Protein AF-A0A9D6L0G7-F1 (afdb_monomer_lite)

Secondary structure (DSSP, 8-state):
--TTS----EE-HHHHHHHHHTTSS-TTHHHHHHHHHHHHHTT-S-EEE--TTSTTHHHHHHHSTT-SSEEE-

Sequence (73 aa):
LDANGELVREMTIAQARQMIADGTATGGMIPKLETCIAALDHGVEAAVILDGRTPHVLLMELFTEHGVGTLIH

Foldseek 3Di:
DAPVPDAALEDELVVLVVCVVVVVQDDPRNVVSVVQSVVVVVPDPKDWDWDPVDPPLVVQQVPPPRRDTYIYD

Radius of gyration: 12.23 Å; chains: 1; bounding box: 33×17×29 Å

pLDDT: mean 95.31, std 3.44, range [80.25, 98.5]

Structure (mmCIF, N/CA/C/O backbone):
data_AF-A0A9D6L0G7-F1
#
_entry.id   AF-A0A9D6L0G7-F1
#
loop_
_atom_site.group_PDB
_atom_site.id
_atom_site.type_symbol
_atom_site.label_atom_id
_atom_site.label_alt_id
_atom_site.label_comp_id
_atom_site.label_asym_id
_atom_site.label_entity_id
_atom_site.label_seq_id
_atom_site.pdbx_PDB_ins_code
_atom_site.Cartn_x
_atom_site.Cartn_y
_atom_site.Cartn_z
_atom_site.occupancy
_atom_site.B_iso_or_equiv
_atom_site.auth_seq_id
_atom_site.auth_comp_id
_atom_site.auth_asym_id
_atom_site.auth_atom_id
_atom_site.pdbx_PDB_model_num
ATOM 1 N N . LEU A 1 1 ? -2.868 -2.544 8.422 1.00 90.00 1 LEU A N 1
ATOM 2 C CA . LEU A 1 1 ? -2.998 -3.640 9.399 1.00 90.00 1 LEU A CA 1
ATOM 3 C C . LEU A 1 1 ? -4.136 -4.524 8.931 1.00 90.00 1 LEU A C 1
ATOM 5 O O . LEU A 1 1 ? -5.036 -3.997 8.280 1.00 90.00 1 LEU A O 1
ATOM 9 N N . ASP A 1 2 ? -4.068 -5.819 9.194 1.00 90.56 2 ASP A N 1
ATOM 10 C CA . ASP A 1 2 ? -5.201 -6.718 8.987 1.00 90.56 2 ASP A CA 1
ATOM 11 C C . ASP A 1 2 ? -6.272 -6.509 10.079 1.00 90.56 2 ASP A C 1
ATOM 13 O O . ASP A 1 2 ? -6.141 -5.638 10.947 1.00 90.56 2 ASP A O 1
ATOM 17 N N . ALA A 1 3 ? -7.333 -7.316 10.050 1.00 88.38 3 ALA A N 1
ATOM 18 C CA . ALA A 1 3 ? -8.404 -7.256 11.044 1.00 88.38 3 ALA A CA 1
ATOM 19 C C . ALA A 1 3 ? -7.935 -7.572 12.482 1.00 88.38 3 ALA A C 1
ATOM 21 O O . ALA A 1 3 ? -8.610 -7.190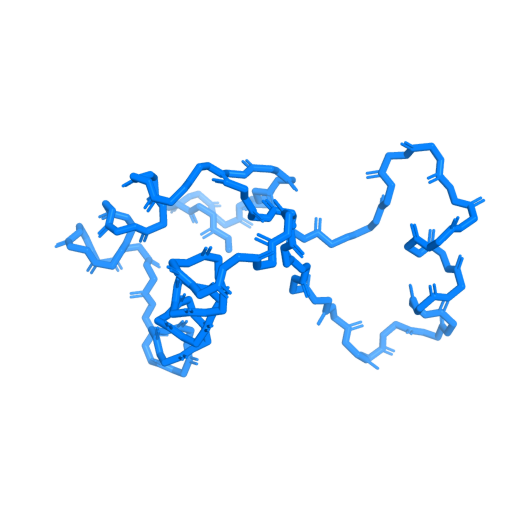 13.438 1.00 88.38 3 ALA A O 1
ATOM 22 N N . ASN A 1 4 ? -6.782 -8.230 12.647 1.00 91.88 4 ASN A N 1
ATOM 23 C CA . ASN A 1 4 ? -6.183 -8.558 13.942 1.00 91.88 4 ASN A CA 1
ATOM 24 C C . ASN A 1 4 ? -5.215 -7.473 14.440 1.00 91.88 4 ASN A C 1
ATOM 26 O O . ASN A 1 4 ? -4.690 -7.572 15.549 1.00 91.88 4 ASN A O 1
ATOM 30 N N . GLY A 1 5 ? -4.981 -6.424 13.647 1.00 90.88 5 GLY A N 1
ATOM 31 C CA . GLY A 1 5 ? -4.017 -5.378 13.970 1.00 90.88 5 GLY A CA 1
ATOM 32 C C . GLY A 1 5 ? -2.573 -5.736 13.608 1.00 90.88 5 GLY A C 1
ATOM 33 O O . GLY A 1 5 ? -1.660 -5.022 14.021 1.00 90.88 5 GLY A O 1
ATOM 34 N N . GLU A 1 6 ? -2.344 -6.790 12.825 1.00 92.88 6 GLU A N 1
ATOM 35 C CA . GLU A 1 6 ? -1.014 -7.204 12.384 1.00 92.88 6 GLU A CA 1
ATOM 36 C C . GLU A 1 6 ? -0.597 -6.505 11.084 1.00 92.88 6 GLU A C 1
ATOM 38 O O . GLU A 1 6 ? -1.417 -6.099 10.250 1.00 92.88 6 GLU A O 1
ATOM 43 N N . LEU A 1 7 ? 0.712 -6.311 10.908 1.00 91.38 7 LEU A N 1
ATOM 44 C CA . LEU A 1 7 ? 1.255 -5.703 9.697 1.00 91.38 7 LEU A CA 1
ATOM 45 C C . LEU A 1 7 ? 1.151 -6.686 8.529 1.00 91.38 7 LEU A C 1
ATOM 47 O O . LEU A 1 7 ? 1.823 -7.715 8.512 1.00 91.38 7 LEU A O 1
ATOM 51 N N . VAL A 1 8 ? 0.381 -6.309 7.512 1.00 93.62 8 VAL A N 1
ATOM 52 C CA . VAL A 1 8 ? 0.390 -6.998 6.222 1.00 93.62 8 VAL A CA 1
ATOM 53 C C . VAL A 1 8 ? 1.669 -6.598 5.492 1.00 93.62 8 VAL A C 1
ATOM 55 O O . VAL A 1 8 ? 1.838 -5.427 5.159 1.00 93.62 8 VAL A O 1
ATOM 58 N N . ARG A 1 9 ? 2.591 -7.544 5.299 1.00 93.44 9 ARG A N 1
ATOM 59 C CA . ARG A 1 9 ? 3.890 -7.288 4.651 1.00 93.44 9 ARG A CA 1
ATOM 60 C C . ARG A 1 9 ? 3.762 -7.108 3.149 1.00 93.44 9 ARG A C 1
ATOM 62 O O . ARG A 1 9 ? 4.346 -6.189 2.592 1.00 93.44 9 ARG A O 1
ATOM 6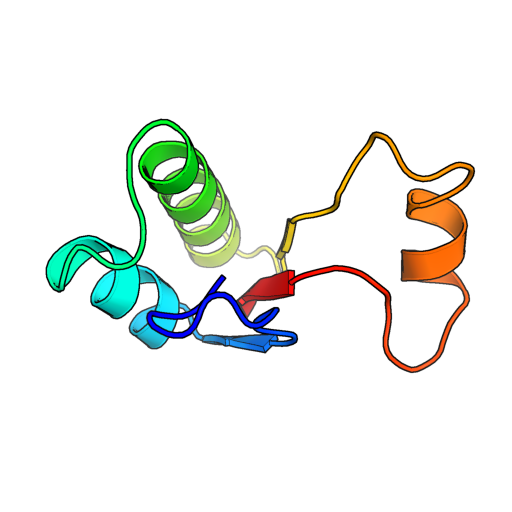9 N N . GLU A 1 10 ? 2.947 -7.942 2.523 1.00 94.94 10 GLU A N 1
ATOM 70 C CA . GLU A 1 10 ? 2.710 -7.916 1.087 1.00 94.94 10 GLU A CA 1
ATOM 71 C C . GLU A 1 10 ? 1.233 -8.169 0.810 1.00 94.94 10 GLU A C 1
ATOM 73 O O . GLU A 1 10 ? 0.578 -8.934 1.524 1.00 94.94 10 GLU A O 1
ATOM 78 N N . MET A 1 11 ? 0.703 -7.524 -0.222 1.00 96.00 11 MET A N 1
ATOM 79 C CA . MET A 1 11 ? -0.647 -7.770 -0.705 1.00 96.00 11 MET A CA 1
ATOM 80 C C . MET A 1 11 ? -0.754 -7.524 -2.206 1.00 96.00 11 MET A C 1
ATOM 82 O O . MET A 1 11 ? -0.072 -6.677 -2.771 1.00 96.00 11 MET A O 1
ATOM 86 N N . THR A 1 12 ? -1.684 -8.234 -2.827 1.00 97.62 12 THR A N 1
ATOM 87 C CA . THR A 1 12 ? -2.090 -8.001 -4.212 1.00 97.62 12 THR A CA 1
ATOM 88 C C . THR A 1 12 ? -3.086 -6.842 -4.314 1.00 97.62 12 THR A C 1
ATOM 90 O O . THR A 1 12 ? -3.814 -6.554 -3.356 1.00 97.62 12 THR A O 1
ATOM 93 N N . ILE A 1 13 ? -3.241 -6.253 -5.503 1.00 97.69 13 ILE A N 1
ATOM 94 C CA . ILE A 1 13 ? -4.338 -5.307 -5.803 1.00 97.69 13 ILE A CA 1
ATOM 95 C C . ILE A 1 13 ? -5.712 -5.867 -5.389 1.00 97.69 13 ILE A C 1
ATOM 97 O O . ILE A 1 13 ? -6.553 -5.142 -4.852 1.00 97.69 13 ILE A O 1
ATOM 101 N N . ALA A 1 14 ? -5.960 -7.160 -5.622 1.00 97.69 14 ALA A N 1
ATOM 102 C CA . ALA A 1 14 ? -7.228 -7.798 -5.269 1.00 97.69 14 ALA A CA 1
ATOM 103 C C . ALA A 1 14 ? -7.457 -7.817 -3.750 1.00 97.69 14 ALA A C 1
ATOM 105 O O . ALA A 1 14 ? -8.552 -7.491 -3.292 1.00 97.69 14 ALA A O 1
ATOM 106 N N . GLN A 1 15 ? -6.423 -8.133 -2.968 1.00 97.62 15 GLN A N 1
ATOM 107 C CA . GLN A 1 15 ? -6.483 -8.085 -1.505 1.00 97.62 15 GLN A CA 1
ATOM 108 C C . GLN A 1 15 ? -6.657 -6.652 -0.995 1.00 97.62 15 GLN A C 1
ATOM 110 O O . GLN A 1 15 ? -7.473 -6.430 -0.106 1.00 97.62 15 GLN A O 1
ATOM 115 N N . ALA A 1 16 ? -5.974 -5.671 -1.594 1.00 97.44 16 ALA A N 1
ATOM 116 C CA . ALA A 1 16 ? -6.159 -4.262 -1.250 1.00 97.44 16 ALA A CA 1
ATOM 117 C C . ALA A 1 16 ? -7.615 -3.810 -1.475 1.00 97.44 16 ALA A C 1
ATOM 119 O O . ALA A 1 16 ? -8.215 -3.193 -0.595 1.00 97.44 16 ALA A O 1
ATOM 120 N N . ARG A 1 17 ? -8.221 -4.180 -2.614 1.00 97.75 17 ARG A N 1
ATOM 121 C CA . ARG A 1 17 ? -9.647 -3.925 -2.895 1.00 97.75 17 ARG A CA 1
ATOM 122 C C . ARG A 1 17 ? -10.563 -4.641 -1.901 1.00 97.75 17 ARG A C 1
ATOM 124 O O . ARG A 1 17 ? -11.538 -4.048 -1.445 1.00 97.75 17 ARG A O 1
ATOM 131 N N . GLN A 1 18 ? -10.237 -5.879 -1.534 1.00 97.50 18 GLN A N 1
ATOM 132 C CA . GLN A 1 18 ? -11.005 -6.648 -0.558 1.00 97.50 18 GLN A CA 1
ATOM 133 C C . GLN A 1 18 ? -10.981 -5.993 0.828 1.00 97.50 18 GLN A C 1
ATOM 135 O O . GLN A 1 18 ? -12.043 -5.821 1.414 1.00 97.50 18 GLN A O 1
ATOM 140 N N . MET A 1 19 ? -9.815 -5.537 1.297 1.00 96.81 19 MET A N 1
ATOM 141 C CA . MET A 1 19 ? -9.67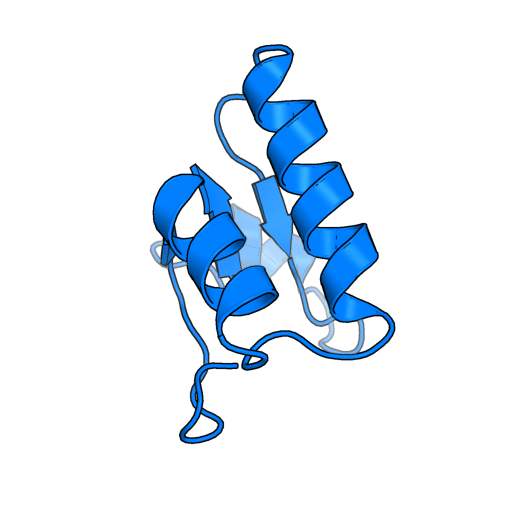5 -4.842 2.582 1.00 96.81 19 MET A CA 1
ATOM 142 C C . MET A 1 19 ? -10.466 -3.529 2.639 1.00 96.81 19 MET A C 1
ATOM 144 O O . MET A 1 19 ? -10.910 -3.119 3.709 1.00 96.81 19 MET A O 1
ATOM 148 N N . ILE A 1 20 ? -10.631 -2.837 1.506 1.00 97.19 20 ILE A N 1
ATOM 149 C CA . ILE A 1 20 ? -11.522 -1.670 1.420 1.00 97.19 20 ILE A CA 1
ATOM 150 C C . ILE A 1 20 ? -12.984 -2.124 1.529 1.00 97.19 20 ILE A C 1
ATOM 152 O O . ILE A 1 20 ? -13.758 -1.535 2.280 1.00 97.19 20 ILE A O 1
ATOM 156 N N . ALA A 1 21 ? -13.364 -3.172 0.794 1.00 97.50 21 ALA A N 1
ATOM 157 C CA . ALA A 1 21 ? -14.743 -3.647 0.713 1.00 97.50 21 ALA A CA 1
ATOM 158 C C . ALA A 1 21 ? -15.258 -4.285 2.015 1.00 97.50 21 ALA A C 1
ATOM 160 O O . ALA A 1 21 ? -16.423 -4.101 2.362 1.00 97.50 21 ALA A O 1
ATOM 161 N N . ASP A 1 22 ? -14.413 -5.028 2.733 1.00 96.25 22 ASP A N 1
ATOM 162 C CA . ASP A 1 22 ? -14.770 -5.684 3.997 1.00 96.25 22 ASP A CA 1
ATOM 163 C C . ASP A 1 22 ? -14.647 -4.771 5.228 1.00 96.25 22 ASP A C 1
ATOM 165 O O . ASP A 1 22 ? -15.021 -5.167 6.332 1.00 96.25 22 ASP A O 1
ATOM 169 N N . GLY A 1 23 ? -14.174 -3.535 5.038 1.00 95.69 23 GLY A N 1
ATOM 170 C CA . GLY A 1 23 ? -14.043 -2.537 6.094 1.00 95.69 23 GLY A CA 1
ATOM 171 C C . GLY A 1 23 ? -12.797 -2.690 6.968 1.00 95.69 23 GLY A C 1
ATOM 172 O O . GLY A 1 23 ? -12.671 -1.958 7.949 1.00 95.69 23 GLY A O 1
ATOM 173 N N . THR A 1 24 ? -11.861 -3.583 6.630 1.00 96.38 24 THR A N 1
ATOM 174 C CA . THR A 1 24 ? -10.563 -3.682 7.320 1.00 96.38 24 THR A CA 1
ATOM 175 C C . THR A 1 24 ? -9.750 -2.394 7.154 1.00 96.38 24 THR A C 1
ATOM 177 O O . THR A 1 24 ? -9.172 -1.873 8.111 1.00 96.38 24 THR A O 1
ATOM 180 N N . ALA A 1 25 ? -9.713 -1.840 5.941 1.00 95.81 25 ALA A N 1
ATOM 181 C CA . ALA A 1 25 ? -9.120 -0.538 5.672 1.00 95.81 25 ALA A CA 1
ATOM 182 C C . ALA A 1 25 ? -10.134 0.571 5.976 1.00 95.81 25 ALA A C 1
ATOM 184 O O . ALA A 1 25 ? -11.220 0.621 5.406 1.00 95.81 25 ALA A O 1
ATOM 185 N N . THR A 1 26 ? -9.762 1.501 6.855 1.00 95.31 26 THR A N 1
ATOM 186 C CA . THR A 1 26 ? -10.663 2.566 7.313 1.00 95.31 26 THR A CA 1
ATOM 187 C C . THR A 1 26 ? -10.030 3.951 7.202 1.00 95.31 26 THR A C 1
ATOM 189 O O . THR A 1 26 ? -8.806 4.113 7.132 1.00 95.31 26 THR A O 1
ATOM 192 N N . GLY A 1 27 ? -10.884 4.980 7.174 1.00 96.25 27 GLY A N 1
ATOM 193 C CA . GLY A 1 27 ? -10.474 6.383 7.185 1.00 96.25 27 GLY A CA 1
ATOM 194 C C . GLY A 1 27 ? -9.482 6.723 6.071 1.00 96.25 27 GLY A C 1
ATOM 195 O O . GLY A 1 27 ? -9.680 6.375 4.911 1.00 96.25 27 GLY A O 1
ATOM 196 N N . GLY A 1 28 ? -8.382 7.386 6.433 1.00 96.81 28 GLY A N 1
ATOM 197 C CA . GLY A 1 28 ? -7.349 7.809 5.484 1.00 96.81 28 GLY A CA 1
ATOM 198 C C . GLY A 1 28 ? -6.558 6.673 4.825 1.00 96.81 28 GLY A C 1
ATOM 199 O O . GLY A 1 28 ? -5.746 6.962 3.950 1.00 96.81 28 GLY A O 1
ATOM 200 N N . MET A 1 29 ? -6.753 5.409 5.220 1.00 96.31 29 MET A N 1
ATOM 201 C CA . MET A 1 29 ? -6.112 4.273 4.547 1.00 96.31 29 MET A CA 1
ATOM 202 C C . MET A 1 29 ? -6.764 3.961 3.196 1.00 96.31 29 MET A C 1
ATOM 204 O O . MET A 1 29 ? -6.062 3.585 2.264 1.00 96.31 29 MET A O 1
ATOM 208 N N . ILE A 1 30 ? -8.073 4.192 3.061 1.00 97.94 30 ILE A N 1
ATOM 209 C CA . ILE A 1 30 ? -8.814 3.974 1.810 1.00 97.94 30 ILE A CA 1
ATOM 210 C C . ILE A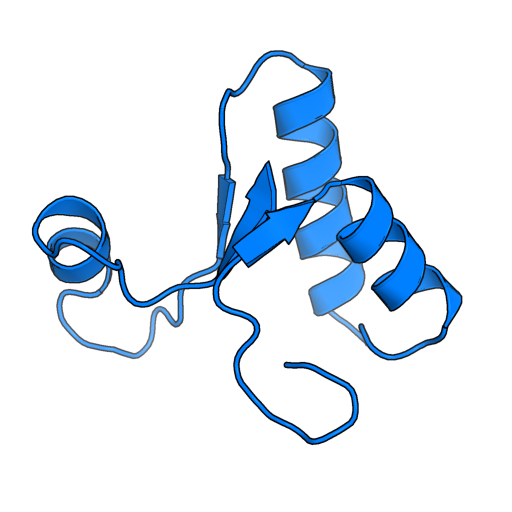 1 30 ? -8.195 4.772 0.649 1.00 97.94 30 ILE A C 1
ATOM 212 O O . ILE A 1 30 ? -7.729 4.142 -0.300 1.00 97.94 30 ILE A O 1
ATOM 216 N N . PRO A 1 31 ? -8.041 6.113 0.730 1.00 98.25 31 PRO A N 1
ATOM 217 C CA . PRO A 1 31 ? -7.448 6.872 -0.371 1.00 98.25 31 PRO A CA 1
ATOM 218 C C . PRO A 1 31 ? -5.967 6.536 -0.621 1.00 98.25 31 PRO A C 1
ATOM 220 O O . PRO A 1 31 ? -5.468 6.745 -1.726 1.00 98.25 31 PRO A O 1
ATOM 223 N N . LYS A 1 32 ? -5.237 6.004 0.373 1.00 98.00 32 LYS A N 1
ATOM 224 C CA . LYS A 1 32 ? -3.847 5.546 0.183 1.00 98.00 32 LYS A CA 1
ATOM 225 C C . LYS A 1 32 ? -3.799 4.284 -0.669 1.00 98.00 32 LYS A C 1
ATOM 227 O O . LYS A 1 32 ? -3.037 4.241 -1.628 1.00 98.00 32 LYS A O 1
ATOM 232 N N . LEU A 1 33 ? -4.638 3.302 -0.343 1.00 97.88 33 LEU A N 1
ATOM 233 C CA . LEU A 1 33 ? -4.760 2.075 -1.124 1.00 97.88 33 LEU A CA 1
ATOM 234 C C . LEU A 1 33 ? -5.262 2.373 -2.539 1.00 97.88 33 LEU A C 1
ATOM 236 O O . LEU A 1 33 ? -4.670 1.883 -3.492 1.00 97.88 33 LEU A O 1
ATOM 240 N N . GLU A 1 34 ? -6.272 3.231 -2.697 1.00 98.25 34 GLU A N 1
ATOM 241 C CA . GLU A 1 34 ? -6.758 3.653 -4.019 1.00 98.25 34 GLU A CA 1
ATOM 242 C C . GLU A 1 34 ? -5.662 4.326 -4.855 1.00 98.25 34 GLU A C 1
ATOM 244 O O . GLU A 1 34 ? -5.534 4.034 -6.041 1.00 98.25 34 GLU A O 1
ATOM 249 N N . THR A 1 35 ? -4.825 5.172 -4.243 1.00 98.38 35 THR A N 1
ATOM 250 C CA . THR A 1 35 ? -3.687 5.804 -4.932 1.00 98.38 35 THR A CA 1
ATOM 251 C C . THR A 1 35 ? -2.657 4.769 -5.390 1.00 98.38 35 THR A C 1
ATOM 253 O O . THR A 1 35 ? -2.179 4.841 -6.520 1.00 98.38 35 THR A O 1
ATOM 256 N N . CYS A 1 36 ? -2.321 3.795 -4.539 1.00 98.25 36 CYS A N 1
ATOM 257 C CA . CYS A 1 36 ? -1.402 2.715 -4.900 1.00 98.25 36 CYS A CA 1
ATOM 258 C C . CYS A 1 36 ? -1.969 1.851 -6.032 1.00 98.25 36 CYS A C 1
ATOM 260 O O . CYS A 1 36 ? -1.270 1.608 -7.009 1.00 98.25 36 CYS A O 1
ATOM 262 N N . ILE A 1 37 ? -3.242 1.453 -5.939 1.00 98.19 37 ILE A N 1
ATOM 263 C CA . ILE A 1 37 ? -3.938 0.692 -6.986 1.00 98.19 37 ILE A CA 1
ATOM 264 C C . ILE A 1 37 ? -3.916 1.466 -8.305 1.00 98.19 37 ILE A C 1
ATOM 266 O O . ILE A 1 37 ? -3.548 0.907 -9.331 1.00 98.19 37 ILE A O 1
ATOM 270 N N . ALA A 1 38 ? -4.241 2.761 -8.277 1.00 98.50 38 ALA A N 1
ATOM 271 C CA . ALA A 1 38 ? -4.200 3.595 -9.469 1.00 98.50 38 ALA A CA 1
ATOM 272 C C . ALA A 1 38 ? -2.790 3.650 -10.075 1.00 98.50 38 ALA A C 1
ATOM 274 O O . ALA A 1 38 ? -2.655 3.534 -11.286 1.00 98.50 38 ALA A O 1
ATOM 275 N N . ALA A 1 39 ? -1.737 3.793 -9.267 1.00 98.31 39 ALA A N 1
ATOM 276 C CA . ALA A 1 39 ? -0.362 3.795 -9.767 1.00 98.31 39 ALA A CA 1
ATOM 277 C C . ALA A 1 39 ? 0.004 2.471 -10.465 1.00 98.31 39 ALA A C 1
ATOM 279 O O . ALA A 1 39 ? 0.568 2.492 -11.560 1.00 98.31 39 ALA A O 1
ATOM 280 N N . LEU A 1 40 ? -0.367 1.338 -9.864 1.00 97.81 40 LEU A N 1
ATOM 281 C CA . LEU A 1 40 ? -0.134 -0.000 -10.416 1.00 97.81 40 LEU A CA 1
ATOM 282 C C . LEU A 1 40 ? -0.909 -0.214 -11.725 1.00 97.81 40 LEU A C 1
ATOM 284 O O . LEU A 1 40 ? -0.332 -0.632 -12.727 1.00 97.81 40 LEU A O 1
ATOM 288 N N . ASP A 1 41 ? -2.185 0.184 -11.764 1.00 97.62 41 ASP A N 1
ATOM 289 C CA . ASP A 1 41 ? -3.024 0.136 -12.971 1.00 97.62 41 ASP A CA 1
ATOM 290 C C . ASP A 1 41 ? -2.437 0.995 -14.124 1.00 97.62 41 ASP A C 1
ATOM 292 O O . ASP A 1 41 ? -2.741 0.753 -15.293 1.00 97.62 41 ASP A O 1
ATOM 296 N N . HIS A 1 42 ? -1.566 1.972 -13.823 1.00 98.06 42 HIS A N 1
ATOM 297 C CA . HIS A 1 42 ? -0.859 2.821 -14.799 1.00 98.06 42 HIS A CA 1
ATOM 298 C C . HIS A 1 42 ? 0.590 2.378 -15.087 1.00 98.06 42 HIS A C 1
ATOM 300 O O . HIS A 1 42 ? 1.357 3.134 -15.688 1.00 98.06 42 HIS A O 1
ATOM 306 N N . GLY A 1 43 ? 0.968 1.153 -14.712 1.00 96.75 43 GLY A N 1
ATOM 307 C CA . GLY A 1 43 ? 2.237 0.536 -15.110 1.00 96.75 43 GLY A CA 1
ATOM 308 C C . GLY A 1 43 ? 3.386 0.695 -14.115 1.00 96.75 43 GLY A C 1
ATOM 309 O O . GLY A 1 43 ? 4.528 0.402 -14.467 1.00 96.75 43 GLY A O 1
ATOM 310 N N . VAL A 1 44 ? 3.114 1.142 -12.886 1.00 97.88 44 VAL A N 1
ATOM 311 C CA . VAL A 1 44 ? 4.069 0.975 -11.782 1.00 97.88 44 VAL A CA 1
ATOM 312 C C . VAL A 1 44 ? 4.123 -0.507 -11.400 1.00 97.88 44 VAL A C 1
ATOM 314 O O . VAL A 1 44 ? 3.087 -1.151 -11.301 1.00 97.88 44 VAL A O 1
ATOM 317 N N . GLU A 1 45 ? 5.323 -1.048 -11.188 1.00 97.00 45 GLU A N 1
ATOM 318 C CA . GLU A 1 45 ? 5.515 -2.470 -10.857 1.00 97.00 45 GLU A CA 1
ATOM 319 C C . GLU A 1 45 ? 5.034 -2.818 -9.444 1.00 97.00 45 GLU A C 1
ATOM 321 O O . GLU A 1 45 ? 4.375 -3.831 -9.242 1.00 97.00 45 GLU A O 1
ATOM 326 N N . ALA A 1 46 ? 5.357 -1.969 -8.467 1.00 95.81 46 ALA A N 1
ATOM 327 C CA . ALA A 1 46 ? 4.954 -2.140 -7.080 1.00 95.81 46 ALA A CA 1
ATOM 328 C C . ALA A 1 46 ? 4.892 -0.785 -6.357 1.00 95.81 46 ALA A C 1
ATOM 330 O O . ALA A 1 46 ? 5.606 0.159 -6.706 1.00 95.81 46 ALA A O 1
ATOM 331 N N . ALA A 1 47 ? 4.070 -0.691 -5.313 1.00 97.19 47 ALA A N 1
ATOM 332 C CA . ALA A 1 47 ? 3.994 0.467 -4.428 1.00 97.19 47 ALA A CA 1
ATOM 333 C C . ALA A 1 47 ? 4.160 0.036 -2.968 1.00 97.19 47 ALA A C 1
ATOM 335 O O . ALA A 1 47 ? 3.654 -1.007 -2.572 1.00 97.19 47 ALA A O 1
ATOM 336 N N . VAL A 1 48 ? 4.823 0.853 -2.147 1.00 96.94 48 VAL A N 1
ATOM 337 C CA . VAL A 1 48 ? 5.037 0.544 -0.724 1.00 96.94 48 VAL A CA 1
ATOM 338 C C . VAL A 1 48 ? 4.462 1.640 0.164 1.00 96.94 48 VAL A C 1
ATOM 340 O O . VAL A 1 48 ? 4.741 2.826 -0.027 1.00 96.94 48 VAL A O 1
ATOM 343 N N . ILE A 1 49 ? 3.685 1.244 1.174 1.00 96.81 49 ILE A N 1
ATOM 344 C CA . ILE A 1 49 ? 3.241 2.127 2.258 1.00 96.81 49 ILE A CA 1
ATOM 345 C C . ILE A 1 49 ? 4.183 1.956 3.456 1.00 96.81 49 ILE A C 1
ATOM 347 O O . ILE A 1 49 ? 4.369 0.849 3.959 1.00 96.81 49 ILE A O 1
ATOM 351 N N . LEU A 1 50 ? 4.746 3.070 3.936 1.00 96.12 50 LEU A N 1
ATOM 352 C CA . LEU A 1 50 ? 5.746 3.111 5.009 1.00 96.12 50 LEU A CA 1
ATOM 353 C C . LEU A 1 50 ? 5.258 3.911 6.224 1.00 96.12 50 LEU A C 1
ATOM 355 O O . LEU A 1 50 ? 4.533 4.900 6.081 1.00 96.12 50 LEU A O 1
ATOM 359 N N . ASP A 1 51 ? 5.724 3.541 7.423 1.00 95.38 51 ASP A N 1
ATOM 360 C CA . ASP A 1 51 ? 5.597 4.388 8.616 1.00 95.38 51 ASP A CA 1
ATOM 361 C C . ASP A 1 51 ? 6.707 5.448 8.635 1.00 95.38 51 ASP A C 1
ATOM 363 O O . ASP A 1 51 ? 7.836 5.200 9.059 1.00 95.38 51 ASP A O 1
ATOM 367 N N . GLY A 1 52 ? 6.366 6.658 8.189 1.00 95.56 52 GLY A N 1
ATOM 368 C CA . GLY A 1 52 ? 7.289 7.794 8.122 1.00 95.56 52 GLY A CA 1
ATOM 369 C C . GLY A 1 52 ? 7.828 8.287 9.471 1.00 95.56 52 GLY A C 1
ATOM 370 O O . GLY A 1 52 ? 8.729 9.122 9.481 1.00 95.56 52 GLY A O 1
ATOM 371 N N . ARG A 1 53 ? 7.300 7.809 10.607 1.00 96.44 53 ARG A N 1
ATOM 372 C CA . ARG A 1 53 ? 7.818 8.162 11.942 1.00 96.44 53 ARG A CA 1
ATOM 373 C C . ARG A 1 53 ? 9.103 7.414 12.274 1.00 96.44 53 ARG A C 1
ATOM 375 O O . ARG A 1 53 ? 9.862 7.862 13.131 1.00 96.44 53 ARG A O 1
ATOM 382 N N . THR A 1 54 ? 9.341 6.283 11.615 1.00 94.50 54 THR A N 1
ATOM 383 C CA . THR A 1 54 ? 10.535 5.478 11.834 1.00 94.50 54 THR A CA 1
ATOM 384 C C . THR A 1 54 ? 11.749 6.156 11.185 1.00 94.50 54 THR A C 1
ATOM 386 O O . THR A 1 54 ? 11.734 6.423 9.978 1.00 94.50 54 THR A O 1
ATOM 389 N N . PRO A 1 55 ? 12.830 6.431 11.941 1.00 96.69 55 PRO A N 1
ATOM 390 C CA . PRO A 1 55 ? 14.042 7.010 11.376 1.00 96.69 55 PRO A CA 1
ATOM 391 C C . PRO A 1 55 ? 14.600 6.150 10.245 1.00 96.69 55 PRO A C 1
ATOM 393 O O . PRO A 1 55 ? 14.664 4.930 10.361 1.00 96.69 55 PRO A O 1
ATOM 396 N N . HIS A 1 56 ? 15.027 6.795 9.159 1.00 96.00 56 HIS A N 1
ATOM 397 C CA . HIS A 1 56 ? 15.647 6.132 8.006 1.00 96.00 56 HIS A CA 1
ATOM 398 C C . HIS A 1 56 ? 14.770 5.075 7.308 1.00 96.00 56 HIS A C 1
ATOM 400 O O . HIS A 1 56 ? 15.306 4.228 6.597 1.00 96.00 56 HIS A O 1
ATOM 406 N N . VAL A 1 57 ? 13.438 5.135 7.449 1.00 96.50 57 VAL A N 1
ATOM 407 C CA . VAL A 1 57 ? 12.517 4.123 6.894 1.00 96.50 57 VAL A CA 1
ATOM 408 C C . VAL A 1 57 ? 12.704 3.867 5.394 1.00 96.50 57 VAL A C 1
ATOM 410 O O . VAL A 1 57 ? 12.656 2.722 4.969 1.00 96.50 57 VAL A O 1
ATOM 413 N N . LEU A 1 58 ? 13.017 4.899 4.604 1.00 95.81 58 LEU A N 1
ATOM 414 C CA . LEU A 1 58 ? 13.302 4.748 3.172 1.00 95.81 58 LEU A CA 1
ATOM 415 C C . LEU A 1 58 ? 14.563 3.920 2.905 1.00 95.81 58 LEU A C 1
ATOM 417 O O . LEU A 1 58 ? 14.580 3.097 1.999 1.00 95.81 58 LEU A O 1
ATOM 421 N N . LEU A 1 59 ? 15.623 4.134 3.691 1.00 96.44 59 LEU A N 1
ATOM 422 C CA . LEU A 1 59 ? 16.857 3.363 3.551 1.00 96.44 59 LEU A CA 1
ATOM 423 C C . LEU A 1 59 ? 16.630 1.917 3.982 1.00 96.44 59 LEU A C 1
ATOM 425 O O . LEU A 1 59 ? 17.111 1.008 3.323 1.00 96.44 59 LEU A O 1
ATOM 429 N N . MET A 1 60 ? 15.880 1.701 5.061 1.00 94.94 60 MET A N 1
ATOM 430 C CA . MET A 1 60 ? 15.551 0.347 5.498 1.00 94.94 60 MET A CA 1
ATOM 431 C C . MET A 1 60 ? 14.712 -0.391 4.459 1.00 94.94 60 MET A C 1
ATOM 433 O O . MET A 1 60 ? 14.994 -1.550 4.190 1.00 94.94 60 MET A O 1
ATOM 437 N N . GLU A 1 61 ? 13.745 0.273 3.829 1.00 94.50 61 GLU A N 1
ATOM 438 C CA . GLU A 1 61 ? 12.959 -0.338 2.756 1.00 94.50 61 GLU A CA 1
ATOM 439 C C . GLU A 1 61 ? 13.830 -0.751 1.562 1.00 94.50 61 GLU A C 1
ATOM 441 O O . GLU A 1 61 ? 13.701 -1.858 1.059 1.00 94.50 61 GLU A O 1
ATOM 446 N N . LEU A 1 62 ? 14.760 0.110 1.138 1.00 93.75 62 LEU A N 1
ATOM 447 C CA . LEU A 1 62 ? 15.590 -0.137 -0.047 1.00 93.75 62 LEU A CA 1
ATOM 448 C C . LEU A 1 62 ? 16.769 -1.091 0.195 1.00 93.75 62 LEU A C 1
ATOM 450 O O . LEU A 1 62 ? 17.236 -1.733 -0.742 1.00 93.75 62 LEU A O 1
ATOM 454 N N . PHE A 1 63 ? 17.298 -1.138 1.419 1.00 95.12 63 PHE A N 1
ATOM 455 C CA . PHE A 1 63 ? 18.551 -1.832 1.739 1.00 95.12 63 PHE A CA 1
ATOM 456 C C . PHE A 1 63 ? 18.374 -3.012 2.706 1.00 95.12 63 PHE A C 1
ATOM 458 O O . PHE A 1 63 ? 19.355 -3.471 3.293 1.00 95.12 63 PHE A O 1
ATOM 465 N N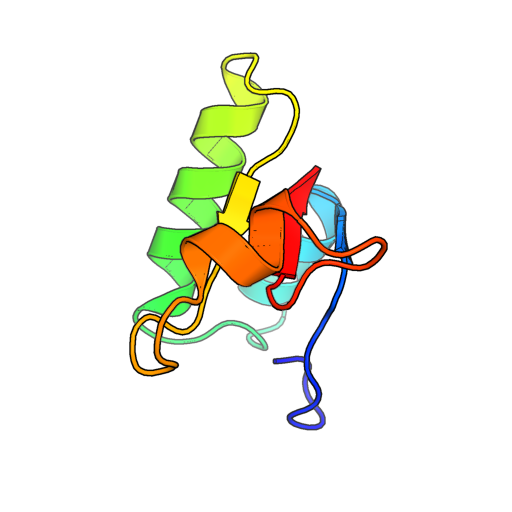 . THR A 1 64 ? 17.154 -3.524 2.883 1.00 90.44 64 THR A N 1
ATOM 466 C CA . THR A 1 64 ? 16.904 -4.774 3.620 1.00 90.44 64 THR A CA 1
ATOM 467 C C . THR A 1 64 ? 16.165 -5.777 2.746 1.00 90.44 64 THR A C 1
ATOM 469 O O . THR A 1 64 ? 15.355 -5.392 1.912 1.00 90.44 64 THR A O 1
ATOM 472 N N . GLU A 1 65 ? 16.434 -7.072 2.936 1.00 83.06 65 GLU A N 1
ATOM 473 C CA . GLU A 1 65 ? 15.868 -8.129 2.079 1.00 83.06 65 GLU A CA 1
ATOM 474 C C . GLU A 1 65 ? 14.336 -8.185 2.092 1.00 83.06 65 GLU A C 1
ATOM 476 O O . GLU A 1 65 ? 13.736 -8.528 1.083 1.00 83.06 65 GLU A O 1
ATOM 481 N N . HIS A 1 66 ? 13.708 -7.866 3.225 1.00 80.25 66 HIS A N 1
ATOM 482 C CA . HIS A 1 66 ? 12.263 -8.034 3.415 1.00 80.25 66 HIS A CA 1
ATOM 483 C C . HIS A 1 66 ? 11.500 -6.703 3.476 1.00 80.25 66 HIS A C 1
ATOM 485 O O . HIS A 1 66 ? 10.292 -6.710 3.716 1.00 80.25 66 HIS A O 1
ATOM 491 N N . GLY A 1 67 ? 12.199 -5.570 3.351 1.00 86.38 67 GLY A N 1
ATOM 492 C CA . GLY A 1 67 ? 11.627 -4.257 3.628 1.00 86.38 67 GLY A CA 1
ATOM 493 C C . GLY A 1 67 ? 11.043 -4.133 5.046 1.00 86.38 67 GLY A C 1
ATOM 494 O O . GLY A 1 67 ? 11.137 -5.015 5.911 1.00 86.38 67 GLY A O 1
ATOM 495 N N . VAL A 1 68 ? 10.421 -2.991 5.313 1.00 90.38 68 VAL A N 1
ATOM 496 C CA . VAL A 1 68 ? 9.766 -2.680 6.595 1.00 90.38 68 VAL A CA 1
ATOM 497 C C . VAL A 1 68 ? 8.321 -2.206 6.427 1.00 90.38 68 VAL A C 1
ATOM 499 O O . VAL A 1 68 ? 7.619 -2.053 7.429 1.00 90.38 68 VAL A O 1
ATOM 502 N N . GLY A 1 69 ? 7.876 -1.973 5.191 1.00 92.44 69 GLY A N 1
ATOM 503 C CA . GLY A 1 69 ? 6.532 -1.511 4.863 1.00 92.44 69 GLY A CA 1
ATOM 504 C C . GLY A 1 69 ? 5.512 -2.598 4.534 1.00 92.44 69 GLY A C 1
ATOM 505 O O . GLY A 1 69 ? 5.671 -3.781 4.838 1.00 92.44 69 GLY A O 1
ATOM 506 N N . THR A 1 70 ? 4.440 -2.134 3.895 1.00 96.19 70 THR A N 1
ATOM 507 C CA . THR A 1 70 ? 3.460 -2.957 3.185 1.00 96.19 70 THR A CA 1
ATOM 508 C C . THR A 1 70 ? 3.667 -2.772 1.687 1.00 96.19 70 THR A C 1
ATOM 510 O O . THR A 1 70 ? 3.393 -1.688 1.167 1.00 96.19 70 THR A O 1
ATOM 513 N N . LEU A 1 71 ? 4.131 -3.818 1.011 1.00 96.31 71 LEU A N 1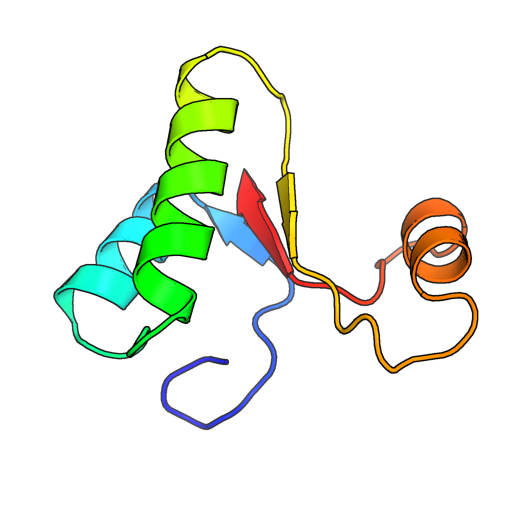
ATOM 514 C CA . LEU A 1 71 ? 4.277 -3.884 -0.440 1.00 96.31 71 LEU A CA 1
ATOM 515 C C . LEU A 1 71 ? 2.935 -4.228 -1.100 1.00 96.31 71 LEU A C 1
ATOM 517 O O . LEU A 1 71 ? 2.232 -5.137 -0.660 1.00 96.31 71 LEU A O 1
ATOM 521 N N . ILE A 1 72 ? 2.596 -3.517 -2.169 1.00 97.38 72 ILE A N 1
ATOM 522 C CA . ILE A 1 72 ? 1.389 -3.711 -2.974 1.00 97.38 72 ILE A CA 1
ATOM 523 C C . ILE A 1 72 ? 1.819 -3.946 -4.422 1.00 97.38 72 ILE A C 1
ATOM 525 O O . ILE A 1 72 ? 2.556 -3.121 -4.968 1.00 97.38 72 ILE A O 1
ATOM 529 N N . HIS A 1 73 ? 1.357 -5.045 -5.020 1.00 95.62 73 HIS A N 1
ATOM 530 C CA . HIS A 1 73 ? 1.676 -5.460 -6.391 1.00 95.62 73 HIS A CA 1
ATOM 531 C C . HIS A 1 73 ? 0.470 -6.066 -7.130 1.00 95.62 73 HIS A C 1
ATOM 533 O O . HIS A 1 73 ? -0.540 -6.431 -6.477 1.00 95.62 73 HIS A O 1
#